Protein AF-A0A7K0WHB5-F1 (afdb_monomer_lite)

pLDDT: mean 88.45, std 11.37, range [39.59, 96.19]

Structure (mmCIF, N/CA/C/O backbone):
data_AF-A0A7K0WHB5-F1
#
_entry.id   AF-A0A7K0WHB5-F1
#
loop_
_atom_site.group_PDB
_atom_site.id
_atom_site.type_symbol
_atom_site.label_atom_id
_atom_site.label_alt_id
_atom_site.label_comp_id
_atom_site.label_asym_id
_atom_site.label_entity_id
_atom_site.label_seq_id
_atom_site.pdbx_PDB_ins_code
_atom_site.Cartn_x
_atom_site.Cartn_y
_atom_site.Cartn_z
_atom_site.occupancy
_atom_site.B_iso_or_equiv
_atom_site.auth_seq_id
_atom_site.auth_comp_id
_atom_site.auth_asym_id
_atom_site.auth_atom_id
_atom_site.pdbx_PDB_model_num
ATOM 1 N N . MET A 1 1 ? 39.280 -27.881 -33.456 1.00 40.34 1 MET A N 1
ATOM 2 C CA . MET A 1 1 ? 38.358 -27.258 -32.486 1.00 40.34 1 MET A CA 1
ATOM 3 C C . MET A 1 1 ? 37.648 -26.133 -33.212 1.00 40.34 1 MET A C 1
ATOM 5 O O . MET A 1 1 ? 38.300 -25.164 -33.572 1.00 40.34 1 MET A O 1
ATOM 9 N N . THR A 1 2 ? 36.380 -26.332 -33.567 1.00 39.59 2 THR A N 1
ATOM 10 C CA . THR A 1 2 ? 35.601 -25.380 -34.370 1.00 39.59 2 THR A CA 1
ATOM 11 C C . THR A 1 2 ? 35.010 -24.333 -33.438 1.00 39.59 2 THR A C 1
ATOM 13 O O . THR A 1 2 ? 34.195 -24.661 -32.584 1.00 39.59 2 THR A O 1
ATOM 16 N N . THR A 1 3 ? 35.468 -23.091 -33.557 1.00 50.59 3 THR A N 1
ATOM 17 C CA . THR A 1 3 ? 34.994 -21.963 -32.752 1.00 50.59 3 THR A CA 1
ATOM 18 C C . THR A 1 3 ? 33.660 -21.475 -33.318 1.00 50.59 3 THR A C 1
ATOM 20 O O . THR A 1 3 ? 33.640 -20.828 -34.365 1.00 50.59 3 THR A O 1
ATOM 23 N N . GLU A 1 4 ? 32.541 -21.793 -32.664 1.00 61.72 4 GLU A N 1
ATOM 24 C CA . GLU A 1 4 ? 31.247 -21.180 -32.985 1.00 61.72 4 GLU A CA 1
ATOM 25 C C . GLU A 1 4 ? 31.306 -19.683 -32.650 1.00 61.72 4 GLU A C 1
ATOM 27 O O . GLU A 1 4 ? 31.541 -19.282 -31.510 1.00 61.72 4 GLU A O 1
ATOM 32 N N . ARG A 1 5 ? 31.154 -18.836 -33.673 1.00 63.56 5 ARG A N 1
ATOM 33 C CA . ARG A 1 5 ? 31.078 -17.380 -33.517 1.00 63.56 5 ARG A CA 1
ATOM 34 C C . ARG A 1 5 ? 29.702 -17.049 -32.917 1.00 63.56 5 ARG A C 1
ATOM 36 O O . ARG A 1 5 ? 28.711 -17.492 -33.498 1.00 63.56 5 ARG A O 1
ATOM 43 N N . PRO A 1 6 ? 29.602 -16.286 -31.812 1.00 69.81 6 PRO A N 1
ATOM 44 C CA . PRO A 1 6 ? 28.306 -15.903 -31.263 1.00 69.81 6 PRO A CA 1
ATOM 45 C C . PRO A 1 6 ? 27.503 -15.155 -32.328 1.00 69.81 6 PRO A C 1
ATOM 47 O O . PRO A 1 6 ? 28.037 -14.262 -32.989 1.00 69.81 6 PRO A O 1
ATOM 50 N N . THR A 1 7 ? 26.241 -15.536 -32.512 1.00 75.62 7 THR A N 1
ATOM 51 C CA . THR A 1 7 ? 25.294 -14.850 -33.399 1.00 75.62 7 THR A CA 1
ATOM 52 C C . THR A 1 7 ? 25.272 -13.353 -33.094 1.00 75.62 7 THR A C 1
ATOM 54 O O . THR A 1 7 ? 25.095 -12.950 -31.945 1.00 75.62 7 THR A O 1
ATOM 57 N N . GLU A 1 8 ? 25.476 -12.538 -34.126 1.00 75.81 8 GLU A N 1
ATOM 58 C CA . GLU A 1 8 ? 25.563 -11.081 -34.034 1.00 75.81 8 GLU A CA 1
ATOM 59 C C . GLU A 1 8 ? 24.234 -10.503 -33.511 1.00 75.81 8 GLU A C 1
ATOM 61 O O . GLU A 1 8 ? 23.178 -10.672 -34.123 1.00 75.81 8 GLU A O 1
ATOM 66 N N . LEU A 1 9 ? 24.265 -9.868 -32.333 1.00 79.19 9 LEU A N 1
ATOM 67 C CA . LEU A 1 9 ? 23.081 -9.259 -31.724 1.00 79.19 9 LEU A CA 1
ATOM 68 C C . LEU A 1 9 ? 22.676 -8.028 -32.539 1.00 79.19 9 LEU A C 1
ATOM 70 O O . LEU A 1 9 ? 23.424 -7.055 -32.625 1.00 79.19 9 LEU A O 1
ATOM 74 N N . LYS A 1 10 ? 21.470 -8.050 -33.110 1.00 81.25 10 LYS A N 1
ATOM 75 C CA . LYS A 1 10 ? 20.914 -6.899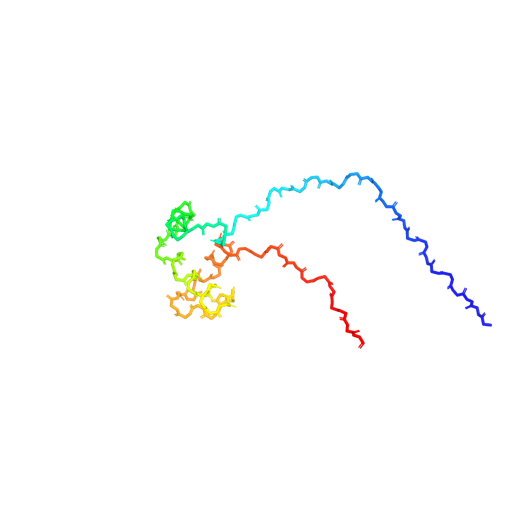 -33.823 1.00 81.25 10 LYS A CA 1
ATOM 76 C C . LYS A 1 10 ? 20.627 -5.766 -32.835 1.00 81.25 10 LYS A C 1
ATOM 78 O O . LYS A 1 10 ? 19.668 -5.833 -32.069 1.00 81.25 10 LYS A O 1
ATOM 83 N N . LEU A 1 11 ? 21.456 -4.726 -32.871 1.00 81.38 11 LEU A N 1
ATOM 84 C CA . LEU A 1 11 ? 21.249 -3.498 -32.110 1.00 81.38 11 LEU A CA 1
ATOM 85 C C . LEU A 1 11 ? 20.087 -2.712 -32.731 1.00 81.38 11 LEU A C 1
ATOM 87 O O . LEU A 1 11 ? 20.125 -2.363 -33.911 1.00 81.38 11 LEU A O 1
ATOM 91 N N . VAL A 1 12 ? 19.045 -2.458 -31.942 1.00 81.12 12 VAL A N 1
ATOM 92 C CA . VAL A 1 12 ? 17.903 -1.623 -32.333 1.00 81.12 12 VAL A CA 1
ATOM 93 C C . VAL A 1 12 ? 18.055 -0.281 -31.628 1.00 81.12 12 VAL A C 1
ATOM 95 O O . VAL A 1 12 ? 18.086 -0.232 -30.401 1.00 81.12 12 VAL A O 1
ATOM 98 N N . PHE A 1 13 ? 18.178 0.787 -32.414 1.00 80.69 13 PHE A N 1
ATOM 99 C CA . PHE A 1 13 ? 18.327 2.166 -31.933 1.00 80.69 13 PHE A CA 1
ATOM 100 C C . PHE A 1 13 ? 17.071 3.018 -32.169 1.00 80.69 13 PHE A C 1
ATOM 102 O O . PHE A 1 13 ? 17.089 4.213 -31.885 1.00 80.69 13 PHE A O 1
ATOM 109 N N . ASP A 1 14 ? 15.997 2.419 -32.692 1.00 84.56 14 ASP A N 1
ATOM 110 C CA . ASP A 1 14 ? 14.708 3.093 -32.830 1.00 84.56 14 ASP A CA 1
ATOM 111 C C . ASP A 1 14 ? 14.175 3.506 -31.454 1.00 84.56 14 ASP A C 1
ATOM 113 O O . ASP A 1 14 ? 14.342 2.785 -30.463 1.00 84.56 14 ASP A O 1
ATOM 117 N N . GLU A 1 15 ? 13.524 4.669 -31.390 1.00 73.50 15 GLU A N 1
ATOM 118 C CA . GLU A 1 15 ? 12.932 5.148 -30.146 1.00 73.50 15 GLU A CA 1
ATOM 119 C C . GLU A 1 15 ? 11.883 4.132 -29.657 1.00 73.50 15 GLU A C 1
ATOM 121 O O . GLU A 1 15 ? 10.965 3.773 -30.407 1.00 73.50 15 GLU A O 1
ATOM 126 N N . PRO A 1 16 ? 11.997 3.633 -28.412 1.00 75.25 16 PRO A N 1
ATOM 127 C CA . PRO A 1 16 ? 11.035 2.681 -27.892 1.00 75.25 16 PRO A CA 1
ATOM 128 C C . PRO A 1 16 ? 9.660 3.341 -27.820 1.00 75.25 16 PRO A C 1
ATOM 130 O O . PRO A 1 16 ? 9.527 4.485 -27.388 1.00 75.25 16 PRO A O 1
ATOM 133 N N . VAL A 1 17 ? 8.622 2.592 -28.204 1.00 78.00 17 VAL A N 1
ATOM 134 C CA . VAL A 1 17 ? 7.231 3.051 -28.109 1.00 78.00 17 VAL A CA 1
ATOM 135 C C . VAL A 1 17 ? 6.984 3.608 -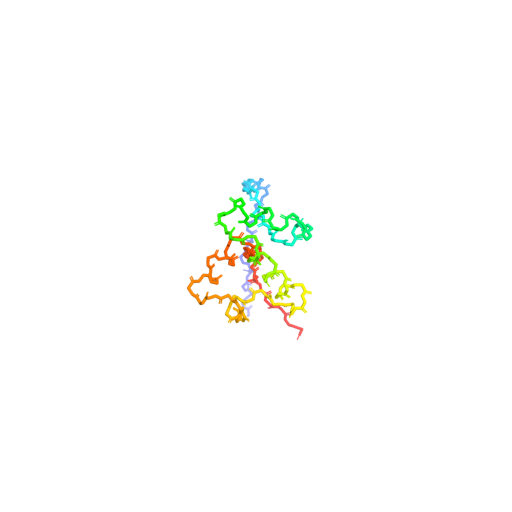26.709 1.00 78.00 17 VAL A C 1
ATOM 137 O O . VAL A 1 17 ? 7.140 2.894 -25.713 1.00 78.00 17 VAL A O 1
ATOM 140 N N . GLN A 1 18 ? 6.607 4.886 -26.652 1.00 72.50 18 GLN A N 1
ATOM 141 C CA . GLN A 1 18 ? 6.386 5.608 -25.406 1.00 72.50 18 GLN A CA 1
ATOM 142 C C . GLN A 1 18 ? 5.361 4.856 -24.556 1.00 72.50 18 GLN A C 1
ATOM 144 O O . GLN A 1 18 ? 4.187 4.717 -24.917 1.00 72.50 18 GLN A O 1
ATOM 149 N N . ARG A 1 19 ? 5.827 4.304 -23.432 1.00 69.81 19 ARG A N 1
ATOM 150 C CA . ARG A 1 19 ? 4.978 3.514 -22.542 1.00 69.81 19 ARG A CA 1
ATOM 151 C C . ARG A 1 19 ? 3.969 4.436 -21.864 1.00 69.81 19 ARG A C 1
ATOM 153 O O . ARG A 1 19 ? 4.268 5.581 -21.528 1.00 69.81 19 ARG A O 1
ATOM 160 N N . LYS A 1 20 ? 2.757 3.923 -21.641 1.00 75.44 20 LYS A N 1
ATOM 161 C CA . LYS A 1 20 ? 1.750 4.613 -20.824 1.00 75.44 20 LYS A CA 1
ATOM 162 C C . LYS A 1 20 ? 2.344 4.922 -19.445 1.00 75.44 20 LYS A C 1
ATOM 164 O O . LYS A 1 20 ? 3.185 4.166 -18.957 1.00 75.44 20 LYS A O 1
ATOM 169 N N . LYS A 1 21 ? 1.892 6.020 -18.825 1.00 79.06 21 LYS A N 1
ATOM 170 C CA . LYS A 1 21 ? 2.287 6.375 -17.454 1.00 79.06 21 LYS A CA 1
ATOM 171 C C . LYS A 1 21 ? 2.120 5.162 -16.538 1.00 79.06 21 LYS A C 1
ATOM 173 O O . LYS A 1 21 ? 1.115 4.455 -16.640 1.00 79.06 21 LYS A O 1
ATOM 178 N N . ALA A 1 22 ? 3.107 4.944 -15.672 1.00 83.38 22 ALA A N 1
ATOM 179 C CA . ALA A 1 22 ? 3.063 3.864 -14.700 1.00 83.38 22 ALA A CA 1
ATOM 180 C C . ALA A 1 22 ? 1.816 3.994 -13.800 1.00 83.38 22 ALA A C 1
ATOM 182 O O . ALA A 1 22 ? 1.356 5.117 -13.553 1.00 83.38 22 ALA A O 1
ATOM 183 N N . PRO A 1 23 ? 1.257 2.869 -13.321 1.00 90.31 23 PRO A N 1
ATOM 184 C CA . PRO A 1 23 ? 0.205 2.891 -12.315 1.00 90.31 23 PRO A CA 1
ATOM 185 C C . PRO A 1 23 ? 0.649 3.661 -11.066 1.00 90.31 23 PRO A C 1
ATOM 187 O O . PRO A 1 23 ? 1.812 3.592 -10.676 1.00 90.31 23 PRO A O 1
ATOM 190 N N . LYS A 1 24 ? -0.288 4.374 -10.437 1.00 93.75 24 LYS A N 1
ATOM 191 C CA . LYS A 1 24 ? -0.052 5.047 -9.154 1.00 93.75 24 LYS A CA 1
ATOM 192 C C . LYS A 1 24 ? 0.111 4.007 -8.050 1.00 93.75 24 LYS A C 1
ATOM 194 O O . LYS A 1 24 ? -0.632 3.026 -8.028 1.00 93.75 24 LYS A O 1
ATOM 199 N N . HIS A 1 25 ? 1.026 4.252 -7.123 1.00 95.31 25 HIS A N 1
ATOM 200 C CA . HIS A 1 25 ? 1.280 3.382 -5.984 1.00 95.31 25 HIS A CA 1
ATOM 201 C C . HIS A 1 25 ? 0.923 4.089 -4.672 1.00 95.31 25 HIS A C 1
ATOM 203 O O . HIS A 1 25 ? 1.095 5.296 -4.525 1.00 95.31 25 HIS A O 1
ATOM 209 N N . LEU A 1 26 ? 0.477 3.338 -3.663 1.00 95.44 26 LEU A N 1
ATOM 210 C CA . LEU A 1 26 ? 0.167 3.858 -2.324 1.00 95.44 26 LEU A CA 1
ATOM 211 C C . LEU A 1 26 ? 1.360 4.595 -1.689 1.00 95.44 26 LEU A C 1
ATOM 213 O O . LEU A 1 26 ? 1.179 5.515 -0.890 1.00 95.44 26 LEU A O 1
ATOM 217 N N . ALA A 1 27 ? 2.575 4.204 -2.068 1.00 94.81 27 ALA A N 1
ATOM 218 C CA . ALA A 1 27 ? 3.812 4.813 -1.593 1.00 94.81 27 ALA A CA 1
ATOM 219 C C . ALA A 1 27 ? 4.130 6.187 -2.201 1.00 94.81 27 ALA A C 1
ATOM 221 O O . ALA A 1 27 ? 4.953 6.897 -1.632 1.00 94.81 27 ALA A O 1
ATOM 222 N N . ASP A 1 28 ? 3.444 6.588 -3.272 1.00 94.44 28 ASP A N 1
ATOM 223 C CA . ASP A 1 28 ? 3.599 7.921 -3.868 1.00 94.44 28 ASP A CA 1
ATOM 224 C C . ASP A 1 28 ? 2.948 9.017 -3.006 1.00 94.44 28 ASP A C 1
ATOM 226 O O . ASP A 1 28 ? 3.201 10.203 -3.199 1.00 94.44 28 ASP A O 1
ATOM 230 N N . PHE A 1 29 ? 2.095 8.620 -2.054 1.00 95.56 29 PHE A N 1
ATOM 231 C CA . PHE A 1 29 ? 1.221 9.508 -1.295 1.00 95.56 29 PHE A CA 1
ATOM 232 C C . PHE A 1 29 ? 1.613 9.613 0.180 1.00 95.56 29 PHE A C 1
ATOM 234 O O . PHE A 1 29 ? 2.043 8.637 0.813 1.00 95.56 29 PHE A O 1
ATOM 241 N N . GLY A 1 30 ? 1.360 10.784 0.770 1.00 94.50 30 GLY A N 1
ATOM 242 C CA . GLY A 1 30 ? 1.422 10.987 2.218 1.00 94.50 30 GLY A CA 1
ATOM 243 C C . GLY A 1 30 ? 0.255 10.320 2.975 1.00 94.50 30 GLY A C 1
ATOM 244 O O . GLY A 1 30 ? -0.733 9.903 2.370 1.00 94.50 30 GLY A O 1
ATOM 245 N N . PRO A 1 31 ? 0.295 10.236 4.321 1.00 89.31 31 PRO A N 1
ATOM 246 C CA . PRO A 1 31 ? -0.721 9.525 5.112 1.00 89.31 31 PRO A CA 1
ATOM 247 C C . PRO A 1 31 ? -2.172 9.991 4.898 1.00 89.31 31 PRO A C 1
ATOM 249 O O . PRO A 1 31 ? -3.088 9.16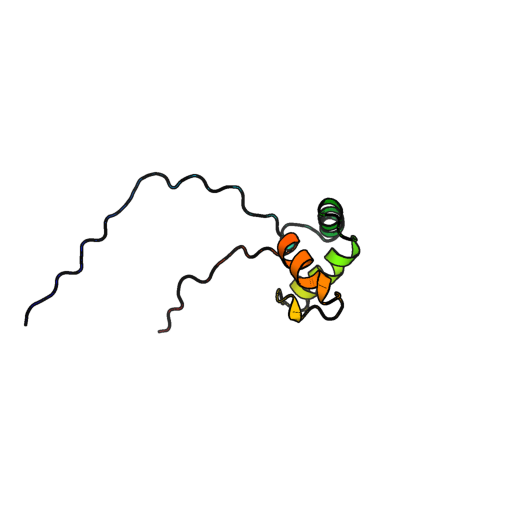7 4.885 1.00 89.31 31 PRO A O 1
ATOM 252 N N . LEU A 1 32 ? -2.394 11.300 4.730 1.00 90.56 32 LEU A N 1
ATOM 253 C CA . LEU A 1 32 ? -3.726 11.863 4.468 1.00 90.56 32 LEU A CA 1
ATOM 254 C C . LEU A 1 32 ? -4.196 11.569 3.038 1.00 90.56 32 LEU A C 1
ATOM 256 O O . LEU A 1 32 ? -5.354 11.216 2.821 1.00 90.56 32 LEU A O 1
ATOM 260 N N . GLU A 1 33 ? -3.284 11.655 2.076 1.00 96.12 33 GLU A N 1
ATOM 261 C CA . GLU A 1 33 ? -3.560 11.465 0.652 1.00 96.12 33 GLU A CA 1
ATOM 262 C C . GLU A 1 33 ? -3.874 10.004 0.314 1.00 96.12 33 GLU A C 1
ATOM 264 O O . GLU A 1 33 ? -4.748 9.745 -0.506 1.00 96.12 33 GLU A O 1
ATOM 269 N N . ARG A 1 34 ? -3.269 9.032 1.010 1.00 95.62 34 ARG A N 1
ATOM 270 C CA . ARG A 1 34 ? -3.577 7.596 0.833 1.00 95.62 34 ARG A CA 1
ATOM 271 C C . ARG A 1 34 ? -5.055 7.281 1.055 1.00 95.62 34 ARG A C 1
ATOM 273 O O . ARG A 1 34 ? -5.638 6.472 0.337 1.00 95.62 34 ARG A O 1
ATOM 280 N N . LYS A 1 35 ? -5.675 7.937 2.041 1.00 94.69 35 LYS A N 1
ATOM 281 C CA . LYS A 1 35 ? -7.108 7.786 2.336 1.00 94.69 35 LYS A CA 1
ATOM 282 C C . LYS A 1 35 ? -7.975 8.337 1.205 1.00 94.69 35 LYS A C 1
ATOM 284 O O . LYS A 1 35 ? -8.986 7.724 0.868 1.00 94.69 35 LYS A O 1
ATOM 289 N N . ALA A 1 36 ? -7.579 9.472 0.626 1.00 95.38 36 ALA A N 1
ATOM 290 C CA . ALA A 1 36 ? -8.249 10.048 -0.535 1.00 95.38 36 ALA A CA 1
ATOM 291 C C . ALA A 1 36 ? -8.088 9.142 -1.765 1.00 95.38 36 ALA A C 1
ATOM 293 O O . ALA A 1 36 ? -9.081 8.824 -2.409 1.00 95.38 36 ALA A O 1
ATOM 294 N N . PHE A 1 37 ? -6.881 8.632 -2.009 1.00 95.06 37 PHE A N 1
ATOM 295 C CA . PHE A 1 37 ? -6.590 7.713 -3.106 1.00 95.06 37 PHE A CA 1
ATOM 296 C C . PHE A 1 37 ? -7.424 6.423 -3.033 1.00 95.06 37 PHE A C 1
ATOM 298 O O . PHE A 1 37 ? -8.051 6.035 -4.015 1.00 95.06 37 PHE A O 1
ATOM 305 N N . ALA A 1 38 ? -7.533 5.797 -1.855 1.00 94.88 38 ALA A N 1
ATOM 306 C CA . ALA A 1 38 ? -8.411 4.637 -1.673 1.00 94.88 38 ALA A CA 1
ATOM 307 C C . ALA A 1 38 ? -9.885 4.963 -1.957 1.00 94.88 38 ALA A C 1
ATOM 309 O O . ALA A 1 38 ? -10.580 4.161 -2.577 1.00 94.88 38 ALA A O 1
ATOM 310 N N . LYS A 1 39 ? -10.350 6.150 -1.550 1.00 95.38 39 LYS A N 1
ATOM 311 C CA . LYS A 1 39 ? -11.720 6.607 -1.809 1.00 95.38 39 LYS A CA 1
ATOM 312 C C . LYS A 1 39 ? -11.980 6.837 -3.300 1.00 95.38 39 LYS A C 1
ATOM 314 O O . LYS A 1 39 ? -13.043 6.457 -3.780 1.00 95.38 39 LYS A O 1
ATOM 319 N N . GLU A 1 40 ? -11.033 7.429 -4.028 1.00 95.00 40 GLU A N 1
ATOM 320 C CA . GLU A 1 40 ? -11.117 7.609 -5.488 1.00 95.00 40 GLU A CA 1
ATOM 321 C C . GLU A 1 40 ? -11.241 6.270 -6.224 1.00 95.00 40 GLU A C 1
ATOM 323 O O . GLU A 1 40 ? -11.941 6.176 -7.228 1.00 95.00 40 GLU A O 1
ATOM 328 N N . LEU A 1 41 ? -10.608 5.225 -5.689 1.00 93.25 41 LEU A N 1
ATOM 329 C CA . LEU A 1 41 ? -10.673 3.860 -6.207 1.00 93.25 41 LEU A CA 1
ATOM 330 C C . LEU A 1 41 ? -11.917 3.077 -5.741 1.00 93.25 41 LEU A C 1
ATOM 332 O O . LEU A 1 41 ? -12.074 1.914 -6.101 1.00 93.25 41 LEU A O 1
ATOM 336 N N . GLY A 1 42 ? -12.806 3.691 -4.952 1.00 94.56 42 GLY A N 1
ATOM 337 C CA . GLY A 1 42 ? -14.043 3.071 -4.463 1.00 94.56 42 GLY A CA 1
ATOM 338 C C . GLY A 1 42 ? -13.889 2.220 -3.198 1.00 94.56 42 GLY A C 1
ATOM 339 O O . GLY A 1 42 ? -14.851 1.585 -2.768 1.00 94.56 42 GLY A O 1
ATOM 340 N N . PHE A 1 43 ? -12.713 2.219 -2.568 1.00 94.31 43 PHE A N 1
ATOM 341 C CA . PHE A 1 43 ? -12.480 1.509 -1.313 1.00 94.31 43 PHE A CA 1
ATOM 342 C C . PHE A 1 43 ? -12.783 2.380 -0.096 1.00 94.31 43 PHE A C 1
ATOM 344 O O . PHE A 1 43 ? -12.760 3.613 -0.131 1.00 94.31 43 PHE A O 1
ATOM 351 N N . GLN A 1 44 ? -13.014 1.719 1.037 1.00 94.44 44 GLN A N 1
ATOM 352 C CA . GLN A 1 44 ? -13.121 2.420 2.308 1.00 94.44 44 GLN A CA 1
ATOM 353 C C . GLN A 1 44 ? -11.765 3.051 2.683 1.00 94.44 44 GLN A C 1
ATOM 355 O O . GLN A 1 44 ? -10.743 2.364 2.617 1.00 94.44 44 GLN A O 1
ATOM 360 N N . PRO A 1 45 ? -11.715 4.319 3.142 1.00 93.88 45 PRO A N 1
ATOM 361 C CA . PRO A 1 45 ? -10.455 5.025 3.399 1.00 93.88 45 PRO A CA 1
ATOM 362 C C . PRO A 1 45 ? -9.519 4.329 4.394 1.00 93.88 45 PRO A C 1
ATOM 364 O O . PRO A 1 45 ? -8.301 4.471 4.308 1.00 93.88 45 PRO A O 1
ATOM 367 N N . PHE A 1 46 ? -10.071 3.574 5.350 1.00 94.38 46 PHE A N 1
ATOM 368 C CA . PHE A 1 46 ? -9.266 2.842 6.327 1.00 94.38 46 PHE A CA 1
ATOM 369 C C . PHE A 1 46 ? -8.495 1.669 5.702 1.00 94.38 46 PHE A C 1
ATOM 371 O O . PHE A 1 46 ? -7.447 1.318 6.234 1.00 94.38 46 PHE A O 1
ATOM 378 N N . ARG A 1 47 ? -8.927 1.122 4.551 1.00 95.06 47 ARG A N 1
ATOM 379 C CA . ARG A 1 47 ? -8.186 0.068 3.830 1.00 95.06 47 ARG A CA 1
ATOM 380 C C . ARG A 1 47 ? -6.790 0.539 3.429 1.00 95.06 47 ARG A C 1
ATOM 382 O O . ARG A 1 47 ? -5.829 -0.201 3.590 1.00 95.06 47 ARG A O 1
ATOM 389 N N . ALA A 1 48 ? -6.652 1.797 3.006 1.00 95.31 48 ALA A N 1
ATOM 390 C CA . ALA A 1 48 ? -5.341 2.384 2.727 1.00 95.31 48 ALA A CA 1
ATOM 391 C C . ALA A 1 48 ? -4.446 2.463 3.973 1.00 95.31 48 ALA A C 1
ATOM 393 O O . ALA A 1 48 ? -3.234 2.319 3.854 1.00 95.31 48 ALA A O 1
ATOM 394 N N . ALA A 1 49 ? -5.016 2.687 5.161 1.00 94.44 49 ALA A N 1
ATOM 395 C CA . ALA A 1 49 ? -4.240 2.701 6.398 1.00 94.44 49 ALA A CA 1
ATOM 396 C C . ALA A 1 49 ? -3.759 1.291 6.775 1.00 94.44 49 ALA A C 1
ATOM 398 O O . ALA A 1 49 ? -2.592 1.139 7.116 1.00 94.44 49 ALA A O 1
ATOM 399 N N . GLN A 1 50 ? -4.620 0.277 6.633 1.00 95.31 50 GLN A N 1
ATOM 400 C CA . GLN A 1 50 ? -4.261 -1.132 6.845 1.00 95.31 50 GLN A CA 1
ATOM 401 C C . GLN A 1 50 ? -3.102 -1.555 5.931 1.00 95.31 50 GLN A C 1
ATOM 403 O O . GLN A 1 50 ? -2.061 -2.004 6.404 1.00 95.31 50 GLN A O 1
ATOM 408 N N . VAL A 1 51 ? -3.233 -1.308 4.622 1.00 96.12 51 VAL A N 1
ATOM 409 C CA . VAL A 1 51 ? -2.176 -1.614 3.642 1.00 96.12 51 VAL A CA 1
ATOM 410 C C . VAL A 1 51 ? -0.901 -0.818 3.922 1.00 96.12 51 VAL A C 1
ATOM 412 O O . VAL A 1 51 ? 0.196 -1.355 3.809 1.00 96.12 51 VAL A O 1
ATOM 415 N N . ALA A 1 52 ? -1.014 0.451 4.328 1.00 95.94 52 ALA A N 1
ATOM 416 C CA . ALA A 1 52 ? 0.152 1.254 4.680 1.00 95.94 52 ALA A CA 1
ATOM 417 C C . ALA A 1 52 ? 0.918 0.683 5.883 1.00 95.94 52 ALA A C 1
ATOM 419 O O . ALA A 1 52 ? 2.144 0.749 5.883 1.00 95.94 52 ALA A O 1
ATOM 420 N N . THR A 1 53 ? 0.237 0.117 6.883 1.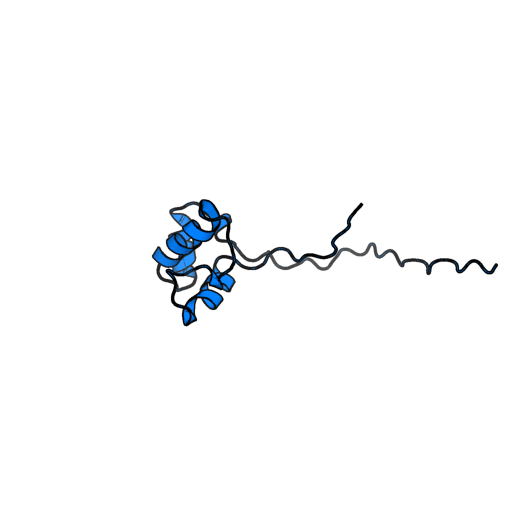00 95.62 53 THR A N 1
ATOM 421 C CA . THR A 1 53 ? 0.901 -0.568 8.001 1.00 95.62 53 THR A CA 1
ATOM 422 C C . THR A 1 53 ? 1.687 -1.783 7.510 1.00 95.62 53 THR A C 1
ATOM 424 O O . THR A 1 53 ? 2.870 -1.902 7.823 1.00 95.62 53 THR A O 1
ATOM 427 N N . HIS A 1 54 ? 1.094 -2.637 6.674 1.00 96.19 54 HIS A N 1
ATOM 428 C CA . HIS A 1 54 ? 1.816 -3.778 6.092 1.00 96.19 54 HIS A CA 1
ATOM 429 C C . HIS A 1 54 ? 3.030 -3.341 5.274 1.00 96.19 54 HIS A C 1
ATOM 431 O O . HIS A 1 54 ? 4.140 -3.820 5.497 1.00 96.19 54 HIS A O 1
ATOM 437 N N . TYR A 1 55 ? 2.848 -2.345 4.411 1.00 95.62 55 TYR A N 1
ATOM 438 C CA . TYR A 1 55 ? 3.891 -1.897 3.497 1.00 95.62 55 TYR A CA 1
ATOM 439 C C . TYR A 1 55 ? 5.031 -1.140 4.195 1.00 95.62 55 TYR A C 1
ATOM 441 O O . TYR A 1 55 ? 6.201 -1.398 3.931 1.00 95.62 55 TYR A O 1
ATOM 449 N N . PHE A 1 56 ? 4.717 -0.192 5.084 1.00 95.56 56 PHE A N 1
ATOM 450 C CA . PHE A 1 56 ? 5.724 0.685 5.697 1.00 95.56 56 PHE A CA 1
ATOM 451 C C . PHE A 1 56 ? 6.225 0.208 7.058 1.00 95.56 56 PHE A C 1
ATOM 453 O O . PHE A 1 56 ? 7.333 0.571 7.443 1.00 95.56 56 PHE A O 1
ATOM 460 N N . THR A 1 57 ? 5.423 -0.549 7.809 1.00 95.44 57 THR A N 1
ATOM 461 C CA . THR A 1 57 ? 5.808 -1.042 9.140 1.00 95.44 57 THR A CA 1
ATOM 462 C C . THR A 1 57 ? 6.288 -2.483 9.076 1.00 95.44 57 THR A C 1
ATOM 464 O O . THR A 1 57 ? 7.353 -2.782 9.606 1.00 95.44 57 THR A O 1
ATOM 467 N N . HIS A 1 58 ? 5.537 -3.366 8.415 1.00 94.62 58 HIS A N 1
ATOM 468 C CA . HIS A 1 58 ? 5.911 -4.781 8.296 1.00 94.62 58 HIS A CA 1
ATOM 469 C C . HIS A 1 58 ? 6.822 -5.075 7.099 1.00 94.62 58 HIS A C 1
ATOM 471 O O . HIS A 1 58 ? 7.372 -6.168 7.023 1.00 94.62 58 HIS A O 1
ATOM 477 N N . LEU A 1 59 ? 7.031 -4.093 6.213 1.00 94.75 59 LEU A N 1
ATOM 478 C CA . LEU A 1 59 ? 7.869 -4.213 5.015 1.00 94.75 59 LEU A CA 1
ATOM 479 C C . LEU A 1 59 ? 7.431 -5.363 4.095 1.00 94.75 59 LEU A C 1
ATOM 481 O O . LEU A 1 59 ? 8.257 -5.978 3.425 1.00 94.75 59 LEU A O 1
ATOM 485 N N . SER A 1 60 ? 6.123 -5.625 4.057 1.00 92.69 60 SER A N 1
ATOM 486 C CA . SER A 1 60 ? 5.510 -6.656 3.226 1.00 92.69 60 SER A CA 1
ATOM 487 C C . SER A 1 60 ? 4.520 -6.043 2.243 1.00 92.69 60 SER A C 1
ATOM 489 O O . SER A 1 60 ? 3.692 -5.199 2.602 1.00 92.69 60 SER A O 1
ATOM 491 N N . ASN A 1 61 ? 4.596 -6.479 0.987 1.00 90.88 61 ASN A N 1
ATOM 492 C CA . ASN A 1 61 ? 3.595 -6.186 -0.036 1.00 90.88 61 ASN A CA 1
ATOM 493 C C . ASN A 1 61 ? 2.789 -7.431 -0.441 1.00 90.88 61 ASN A C 1
ATOM 495 O O . ASN A 1 61 ? 2.048 -7.363 -1.421 1.00 90.88 61 ASN A O 1
ATOM 499 N N . GLU A 1 62 ? 2.925 -8.534 0.300 1.00 92.81 62 GLU A N 1
ATOM 500 C CA . GLU A 1 62 ? 2.267 -9.799 -0.006 1.00 92.81 62 GLU A CA 1
ATOM 501 C C . GLU A 1 62 ? 0.827 -9.777 0.524 1.00 92.81 62 GLU A C 1
ATOM 503 O O . GLU A 1 62 ? 0.618 -9.732 1.741 1.00 92.81 62 GLU A O 1
ATOM 508 N N . PRO A 1 63 ? -0.199 -9.804 -0.353 1.00 93.44 63 PRO A N 1
ATOM 509 C CA . PRO A 1 63 ? -1.584 -9.627 0.077 1.00 93.44 63 PRO A CA 1
ATOM 510 C C . PRO A 1 63 ? -2.051 -10.718 1.040 1.00 93.44 63 PRO A C 1
ATOM 512 O O . PRO A 1 63 ? -2.902 -10.461 1.888 1.00 93.44 63 PRO A O 1
ATOM 515 N N . ASP A 1 64 ? -1.487 -11.923 0.940 1.00 93.06 64 ASP A N 1
ATOM 516 C CA . ASP A 1 64 ? -1.826 -13.066 1.790 1.00 93.06 64 ASP A CA 1
ATOM 517 C C . ASP A 1 64 ? -1.452 -12.857 3.264 1.00 93.06 64 ASP A C 1
ATOM 519 O O . ASP A 1 64 ? -2.117 -13.407 4.149 1.00 93.06 64 ASP A O 1
ATOM 523 N N . GLU A 1 65 ? -0.469 -11.997 3.535 1.00 92.81 65 GLU A N 1
ATOM 524 C CA . GLU A 1 65 ? -0.041 -11.629 4.885 1.00 92.81 65 GLU A CA 1
ATOM 525 C C . GLU A 1 65 ? -0.941 -10.557 5.522 1.00 92.81 65 GLU A C 1
ATOM 527 O O . GLU A 1 65 ? -0.844 -10.289 6.721 1.00 92.81 65 GLU A O 1
ATOM 532 N N . TRP A 1 66 ? -1.877 -9.969 4.765 1.00 94.56 66 TRP A N 1
ATOM 533 C CA . TRP A 1 66 ? -2.782 -8.929 5.261 1.00 94.56 66 TRP A CA 1
ATOM 534 C C . TRP A 1 66 ? -3.944 -9.529 6.061 1.00 94.56 66 TRP A C 1
ATOM 536 O O . TRP A 1 66 ? -5.099 -9.573 5.623 1.00 94.56 66 TRP A O 1
ATOM 546 N N . THR A 1 67 ? -3.642 -10.031 7.259 1.00 91.50 67 THR A N 1
ATOM 547 C CA . THR A 1 67 ? -4.588 -10.770 8.112 1.00 91.50 67 THR A CA 1
ATOM 548 C C . THR A 1 67 ? -5.798 -9.951 8.561 1.00 91.50 67 THR A C 1
ATOM 550 O O . THR A 1 67 ? -6.843 -10.521 8.862 1.00 91.50 67 THR A O 1
ATOM 553 N N . ASP A 1 68 ? -5.682 -8.626 8.586 1.00 92.94 68 ASP A N 1
ATOM 554 C CA . ASP A 1 68 ? -6.734 -7.676 8.961 1.00 92.94 68 ASP A CA 1
ATOM 555 C C . ASP A 1 68 ? -7.629 -7.239 7.779 1.00 92.94 68 ASP A C 1
ATOM 557 O O . ASP A 1 68 ? -8.597 -6.488 7.961 1.00 92.94 68 ASP A O 1
ATOM 561 N N . ILE A 1 69 ? -7.342 -7.725 6.567 1.00 93.06 69 ILE A N 1
ATOM 562 C CA . ILE A 1 69 ? -8.165 -7.546 5.367 1.00 93.06 69 ILE A CA 1
ATOM 563 C C . ILE A 1 69 ? -8.838 -8.889 5.022 1.00 93.06 69 ILE A C 1
ATOM 565 O O . ILE A 1 69 ? -8.162 -9.924 4.980 1.00 93.06 69 ILE A O 1
ATOM 569 N N . PRO A 1 70 ? -10.160 -8.918 4.752 1.00 94.44 70 PRO A N 1
ATOM 570 C CA . PRO A 1 70 ? -10.860 -10.131 4.338 1.00 94.44 70 PRO A CA 1
ATOM 571 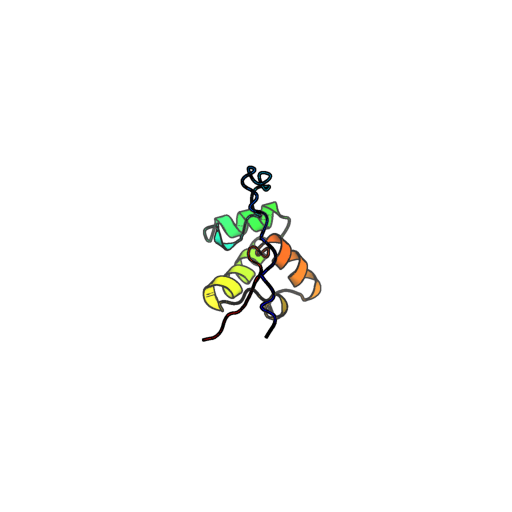C C . PRO A 1 70 ? -10.226 -10.771 3.102 1.00 94.44 70 PRO A C 1
ATOM 573 O O . PRO A 1 70 ? -9.907 -10.076 2.138 1.00 94.44 70 PRO A O 1
ATOM 576 N N . ALA A 1 71 ? -10.103 -12.101 3.105 1.00 93.75 71 ALA A N 1
ATOM 577 C CA . ALA A 1 71 ? -9.435 -12.852 2.038 1.00 93.75 71 ALA A CA 1
ATOM 578 C C . ALA A 1 71 ? -9.977 -12.528 0.634 1.00 93.75 71 ALA A C 1
ATOM 580 O O . ALA A 1 71 ? -9.206 -12.370 -0.307 1.00 93.75 71 ALA A O 1
ATOM 581 N N . ALA A 1 72 ? -11.296 -12.345 0.516 1.00 93.56 72 ALA A N 1
ATOM 582 C CA . ALA A 1 72 ? -11.951 -11.997 -0.743 1.00 93.56 72 ALA A CA 1
ATOM 583 C C . ALA A 1 72 ? -11.557 -10.608 -1.294 1.00 93.56 72 ALA A C 1
ATOM 585 O O . ALA A 1 72 ? -11.640 -10.388 -2.499 1.00 93.56 72 ALA A O 1
ATOM 586 N N . GLU A 1 73 ? -11.130 -9.670 -0.442 1.00 93.44 73 GLU A N 1
ATOM 587 C CA . GLU A 1 73 ? -10.819 -8.288 -0.835 1.00 93.44 73 GLU A CA 1
ATOM 588 C C . GLU A 1 73 ? -9.321 -8.057 -1.094 1.00 93.44 73 GLU A C 1
ATOM 590 O O . GLU A 1 73 ? -8.982 -7.200 -1.914 1.00 93.44 73 GLU A O 1
ATOM 595 N N . ARG A 1 74 ? -8.428 -8.817 -0.438 1.00 94.56 74 ARG A N 1
ATOM 596 C CA . ARG A 1 74 ? -6.959 -8.621 -0.456 1.00 94.56 74 ARG A CA 1
ATOM 597 C C . ARG A 1 74 ? -6.399 -8.410 -1.855 1.00 94.56 74 ARG A C 1
ATOM 599 O O . ARG A 1 74 ? -5.754 -7.397 -2.109 1.00 94.56 74 ARG A O 1
ATOM 606 N N . GLN A 1 75 ? -6.710 -9.326 -2.771 1.00 94.44 75 GLN A N 1
ATOM 607 C CA . GLN A 1 75 ? -6.185 -9.301 -4.135 1.00 94.44 75 GLN A CA 1
ATOM 608 C C . GLN A 1 75 ? -6.617 -8.036 -4.889 1.00 94.44 75 GLN A C 1
ATOM 610 O O . GLN A 1 75 ? -5.814 -7.408 -5.574 1.00 94.44 75 GLN A O 1
ATOM 615 N N . SER A 1 76 ? -7.885 -7.640 -4.739 1.00 94.12 76 SER A N 1
ATOM 616 C CA . SER A 1 76 ? -8.443 -6.468 -5.421 1.00 94.12 76 SER A CA 1
ATOM 617 C C . SER A 1 76 ? -7.831 -5.163 -4.903 1.00 94.12 76 SER A C 1
ATOM 619 O O . SER A 1 76 ? -7.475 -4.281 -5.683 1.00 94.12 76 SER A O 1
ATOM 621 N N . ILE A 1 77 ? -7.633 -5.078 -3.584 1.00 95.06 77 ILE A N 1
ATOM 622 C CA . ILE A 1 77 ? -7.009 -3.936 -2.921 1.00 95.06 77 ILE A CA 1
ATOM 623 C C . ILE A 1 77 ? -5.532 -3.852 -3.309 1.00 95.06 77 ILE A C 1
ATOM 625 O O . ILE A 1 77 ? -5.052 -2.768 -3.628 1.00 95.06 77 ILE A O 1
ATOM 629 N N . ALA A 1 78 ? -4.821 -4.980 -3.334 1.00 95.38 78 ALA A N 1
ATOM 630 C CA . ALA A 1 78 ? -3.411 -5.024 -3.696 1.00 95.38 78 ALA A CA 1
ATOM 631 C C . ALA A 1 78 ? -3.165 -4.571 -5.134 1.00 95.38 78 ALA A C 1
ATOM 633 O O . ALA A 1 78 ? -2.300 -3.736 -5.379 1.00 95.38 78 ALA A O 1
ATOM 634 N N . GLN A 1 79 ? -3.969 -5.052 -6.084 1.00 94.56 79 GLN A N 1
ATOM 635 C CA . GLN A 1 79 ? -3.854 -4.637 -7.483 1.00 94.56 79 GLN A CA 1
ATOM 636 C C . GLN A 1 79 ? -4.089 -3.135 -7.675 1.00 94.56 79 GLN A C 1
ATOM 638 O O . GLN A 1 79 ? -3.486 -2.533 -8.562 1.00 94.56 79 GLN A O 1
ATOM 643 N N . ALA A 1 80 ? -4.953 -2.532 -6.858 1.00 94.62 80 ALA A N 1
ATOM 644 C CA . ALA A 1 80 ? -5.311 -1.126 -6.983 1.00 94.62 80 ALA A CA 1
ATOM 645 C C . ALA A 1 80 ? -4.379 -0.180 -6.207 1.00 94.62 80 ALA A C 1
ATOM 647 O O . ALA A 1 80 ? -4.040 0.890 -6.709 1.00 94.62 80 ALA A O 1
ATOM 648 N N . LEU A 1 81 ? -3.974 -0.548 -4.986 1.00 94.88 81 LEU A N 1
ATOM 649 C CA . LEU A 1 81 ? -3.167 0.301 -4.104 1.00 94.88 81 LEU A CA 1
ATOM 650 C C . LEU A 1 81 ? -1.670 0.026 -4.213 1.00 94.88 81 LEU A C 1
ATOM 652 O O . LEU A 1 81 ? -0.876 0.956 -4.100 1.00 94.88 81 LEU A O 1
ATOM 656 N N . THR A 1 82 ? -1.269 -1.223 -4.424 1.00 94.88 82 THR A N 1
ATOM 657 C CA . THR A 1 82 ?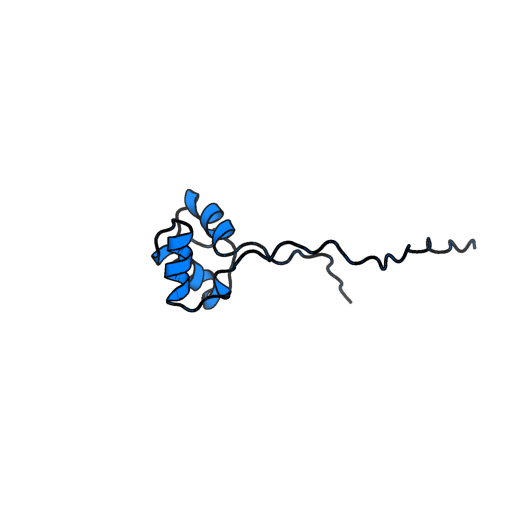 0.139 -1.634 -4.484 1.00 94.88 82 THR A CA 1
ATOM 658 C C . THR A 1 82 ? 0.416 -2.448 -5.751 1.00 94.88 82 THR A C 1
ATOM 660 O O . THR A 1 82 ? 0.806 -3.616 -5.665 1.00 94.88 82 THR A O 1
ATOM 663 N N . PRO A 1 83 ? 0.178 -1.877 -6.951 1.00 94.06 83 PRO A N 1
ATOM 664 C CA . PRO A 1 83 ? 0.399 -2.590 -8.202 1.00 94.06 83 PRO A CA 1
ATOM 665 C C . PRO A 1 83 ? 1.872 -2.984 -8.360 1.00 94.06 83 PRO A C 1
ATOM 667 O O . PRO A 1 83 ? 2.777 -2.236 -7.987 1.00 94.06 83 PRO A O 1
ATOM 670 N N . LYS A 1 84 ? 2.130 -4.147 -8.970 1.00 90.56 84 LYS A N 1
ATOM 671 C CA . LYS A 1 84 ? 3.493 -4.599 -9.277 1.00 90.56 84 LYS A CA 1
ATOM 672 C C . LYS A 1 84 ? 4.122 -3.677 -10.326 1.00 90.56 84 LYS A C 1
ATOM 674 O O . LYS A 1 84 ? 3.682 -3.649 -11.473 1.00 90.56 84 LYS A O 1
ATOM 679 N N . LEU A 1 85 ? 5.155 -2.933 -9.928 1.00 89.12 85 LEU A N 1
ATOM 680 C CA . LEU A 1 85 ? 5.850 -1.973 -10.799 1.00 89.12 85 LEU A CA 1
ATOM 681 C C . LEU A 1 85 ? 7.134 -2.527 -11.422 1.00 89.12 85 LEU A C 1
ATOM 683 O O . LEU A 1 85 ? 7.570 -2.045 -12.466 1.00 89.12 85 LEU A O 1
ATOM 687 N N . ILE A 1 86 ? 7.751 -3.516 -10.776 1.00 87.88 86 ILE A N 1
ATOM 688 C CA . ILE A 1 86 ? 9.033 -4.088 -11.188 1.00 87.88 86 ILE A CA 1
ATOM 689 C C . ILE A 1 86 ? 8.880 -5.601 -11.305 1.00 87.88 86 ILE A C 1
ATOM 691 O O . ILE A 1 86 ? 8.247 -6.255 -10.473 1.00 87.88 86 ILE A O 1
ATOM 695 N N . GLU A 1 87 ? 9.472 -6.154 -12.357 1.00 89.19 87 GLU A N 1
ATOM 696 C CA . GLU A 1 87 ? 9.568 -7.586 -12.586 1.00 89.19 87 GLU A CA 1
ATOM 697 C C . GLU A 1 87 ? 11.037 -8.007 -12.562 1.00 89.19 87 GLU A C 1
ATOM 699 O O . GLU A 1 87 ? 11.901 -7.341 -13.135 1.00 89.19 87 GLU A O 1
ATOM 704 N N . LEU A 1 88 ? 11.323 -9.102 -11.857 1.00 91.44 88 LEU A N 1
ATOM 705 C CA . LEU A 1 88 ? 12.661 -9.670 -11.807 1.00 91.44 88 LEU A CA 1
ATOM 706 C C . LEU A 1 88 ? 13.014 -10.235 -13.186 1.00 91.44 88 LEU A C 1
ATOM 708 O O . LEU A 1 88 ? 12.393 -11.191 -13.638 1.00 91.44 88 LEU A O 1
ATOM 712 N N . VAL A 1 89 ? 14.030 -9.663 -13.833 1.00 92.50 89 VAL A N 1
ATOM 713 C CA . VAL A 1 89 ? 14.468 -10.109 -15.165 1.00 92.50 89 VAL A CA 1
ATOM 714 C C . VAL A 1 89 ? 15.479 -11.249 -15.071 1.00 92.50 89 VAL A C 1
ATOM 716 O O . VAL A 1 89 ? 15.396 -12.228 -15.807 1.00 92.50 89 VAL A O 1
ATOM 719 N N . THR A 1 90 ? 16.476 -11.136 -14.194 1.00 91.62 90 THR A N 1
ATOM 720 C CA . THR A 1 90 ? 17.529 -12.149 -14.036 1.00 91.62 90 THR A CA 1
ATOM 721 C C . THR A 1 90 ? 18.195 -12.003 -12.674 1.00 91.62 90 THR A C 1
ATOM 723 O O . THR A 1 90 ? 18.477 -10.888 -12.239 1.00 91.62 90 THR A O 1
ATOM 726 N N . THR A 1 91 ? 18.515 -13.132 -12.046 1.00 93.81 91 THR A N 1
ATOM 727 C CA . THR A 1 91 ? 19.388 -13.203 -10.869 1.00 93.81 91 THR A CA 1
ATOM 728 C C . THR A 1 91 ? 20.782 -13.617 -11.324 1.00 93.81 91 THR A C 1
ATOM 730 O O . THR A 1 91 ? 20.924 -14.588 -12.065 1.00 93.81 91 THR A O 1
ATOM 733 N N . ARG A 1 92 ? 21.816 -12.881 -10.908 1.00 91.19 92 ARG A N 1
ATOM 734 C CA . ARG A 1 92 ? 23.217 -13.245 -11.150 1.00 91.19 92 ARG A CA 1
ATOM 735 C C . ARG A 1 92 ? 23.917 -13.425 -9.814 1.00 91.19 92 ARG A C 1
ATOM 737 O O . ARG A 1 92 ? 23.823 -12.552 -8.955 1.00 91.19 92 ARG A O 1
ATOM 744 N N . THR A 1 93 ? 24.612 -14.541 -9.667 1.00 90.88 93 THR A N 1
ATOM 745 C CA . THR A 1 93 ? 25.411 -14.871 -8.486 1.00 90.88 93 THR A CA 1
ATOM 746 C C . THR A 1 93 ? 26.871 -14.961 -8.913 1.00 90.88 93 THR A C 1
ATOM 748 O O . THR A 1 93 ? 27.145 -15.349 -10.050 1.00 90.88 93 THR A O 1
ATOM 751 N N . THR A 1 94 ? 27.769 -14.518 -8.034 1.00 83.69 94 THR A N 1
ATOM 752 C CA . THR A 1 94 ? 29.224 -14.542 -8.235 1.00 83.69 94 THR A CA 1
ATOM 753 C C . THR A 1 94 ? 29.768 -15.963 -8.244 1.00 83.69 94 THR A C 1
ATOM 755 O O . THR A 1 94 ? 29.257 -16.782 -7.447 1.00 83.69 94 THR A O 1
#

Foldseek 3Di:
DDDDDPDDDDDDPPDPDDDDDAADALVVDDPVVLLVQCVVVVHHSCLSVLCCCCCVVVVDLDLVPSPVDDPVCSVVSSCRHPNDPDDDDDDDDD

Radius of gyration: 20.36 Å; chains: 1; bounding box: 52×39×44 Å

Sequence (94 aa):
MTTERPTELKLVFDEPVQRKKAPKHLADFGPLERKAFAKELGFQPFRAAQVATHYFTHLSNEPDEWTDIPAAERQSIAQALTPKLIELVTTRTT

Secondary structure (DSSP, 8-state):
---PPPPPP----SPPP-PPPPPP-GGGS-HHHHHHHHHHTTS-HHHHHHHHHHHHTS----GGG-TTS-HHHHHHHHHHHS------------